Protein AF-A0A382FEE0-F1 (afdb_monomer)

Mean predicted aligned error: 14.78 Å

InterPro domains:
  IPR059851 PM0630-like, beta-sandwich domain [PF27186] (45-136)

Nearest PDB structures (foldseek):
  5g23-assembly1_B  TM=2.222E-01  e=3.001E+00  Thermus thermophilus HB8
  6yfm-assembly1_AA  TM=1.660E-01  e=2.158E+00  Leviviridae sp.
  5g23-assembly1_A  TM=2.188E-01  e=8.522E+00  Thermus thermophilus HB8

pLDDT: mean 76.47, std 19.75, range [36.44, 98.06]

Organi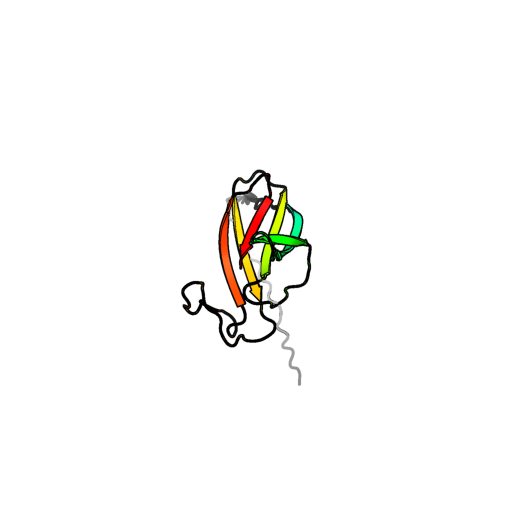sm: NCBI:txid408172

Secondary structure (DSSP, 8-state):
-------------------------------------EEEEEEEEEEEE-TTTS-EEEEE-S-----TTTEEEEEEEEEE---SEEEEEEEEE-SS--S--B-TTSPBP--BTTTTEEEEEEEEE-BTTEEEEEE-

Radius of gyration: 28.82 Å; Cα contacts (8 Å, |Δi|>4): 174; chains: 1; bounding box: 53×78×56 Å

Sequence (136 aa):
MTKKLTFLLVLTLFFSISSTASSVVSLVSNKNAEPSVRVISSHFYVGTRDSHNDNFIWIESNFVPLIPDQICYRWDIQLDTEMESVQVKEVFILPAKPKTWVDEEGMSLPLQYDNKISVTQEVIKLENGTVSNSWC

Foldseek 3Di:
DDDDDDDDDDDDDDDDDDDDDDPPPPPPPPPPVVPPWDWPDKWKWKWFQDPPPRGTDIDTDPDDDPDPPGIKMKMKIATPDPDQKDKDKDKAFAPDADPADAPPVRHHDPAPDNNGIDIDIDIAGDDNRMGMDMDD

Structure (mmCIF, N/CA/C/O backbone):
data_AF-A0A382FEE0-F1
#
_entry.id   AF-A0A382FEE0-F1
#
loop_
_atom_site.group_PDB
_atom_site.id
_atom_site.type_symbol
_atom_site.label_atom_id
_atom_site.label_alt_id
_atom_site.label_comp_id
_atom_site.label_asym_id
_atom_site.label_entity_id
_atom_site.label_seq_id
_atom_site.pdbx_PDB_ins_code
_atom_site.Cartn_x
_atom_site.Cartn_y
_atom_site.Cartn_z
_atom_site.occupancy
_atom_site.B_iso_or_equiv
_atom_site.auth_seq_id
_atom_site.auth_comp_id
_atom_site.auth_asym_id
_atom_site.auth_atom_id
_atom_site.pdbx_PDB_model_num
ATOM 1 N N . MET A 1 1 ? -15.583 -57.592 -3.290 1.00 44.56 1 MET A N 1
ATOM 2 C CA . MET A 1 1 ? -15.394 -58.572 -2.199 1.00 44.56 1 MET A CA 1
ATOM 3 C C . MET A 1 1 ? -15.603 -57.831 -0.885 1.00 44.56 1 MET A C 1
ATOM 5 O O . MET A 1 1 ? -14.703 -57.172 -0.391 1.00 44.56 1 MET A O 1
ATOM 9 N N . THR A 1 2 ? -16.844 -57.806 -0.413 1.00 44.50 2 THR A N 1
ATOM 10 C CA . THR A 1 2 ? -17.338 -56.910 0.641 1.00 44.50 2 THR A CA 1
ATOM 11 C C . THR A 1 2 ? -17.873 -57.772 1.776 1.00 44.50 2 THR A C 1
ATOM 13 O O . THR A 1 2 ? -18.912 -58.408 1.628 1.00 44.50 2 THR A O 1
ATOM 16 N N . LYS A 1 3 ? -17.161 -57.828 2.906 1.00 44.03 3 LYS A N 1
ATOM 17 C CA . LYS A 1 3 ? -17.659 -58.472 4.128 1.00 44.03 3 LYS A CA 1
ATOM 18 C C . LYS A 1 3 ? -18.152 -57.384 5.079 1.00 44.03 3 LYS A C 1
ATOM 20 O O . LYS A 1 3 ? -17.353 -56.714 5.721 1.00 44.03 3 LYS A O 1
ATOM 25 N N . LYS A 1 4 ? -19.473 -57.193 5.126 1.00 43.78 4 LYS A N 1
ATOM 26 C CA . LYS A 1 4 ? -20.146 -56.442 6.192 1.00 43.78 4 LYS A CA 1
ATOM 27 C C . LYS A 1 4 ? -20.305 -57.387 7.380 1.00 43.78 4 LYS A C 1
ATOM 29 O O . LYS A 1 4 ? -20.956 -58.419 7.250 1.00 43.78 4 LYS A O 1
ATOM 34 N N . LEU A 1 5 ? -19.666 -57.054 8.496 1.00 43.53 5 LEU A N 1
ATOM 35 C CA . LEU A 1 5 ? -19.803 -57.787 9.746 1.00 43.53 5 LEU A CA 1
ATOM 36 C C . LEU A 1 5 ? -20.922 -57.128 10.560 1.00 43.53 5 LEU A C 1
ATOM 38 O O . LEU A 1 5 ? -20.771 -56.014 11.053 1.00 43.53 5 LEU A O 1
ATOM 42 N N . THR A 1 6 ? -22.059 -57.808 10.635 1.00 45.84 6 THR A N 1
ATOM 43 C CA . THR A 1 6 ? -23.184 -57.465 11.507 1.00 45.84 6 THR A CA 1
ATOM 44 C C . THR A 1 6 ? -22.871 -58.002 12.899 1.00 45.84 6 THR A C 1
ATOM 46 O O . THR A 1 6 ? -22.597 -59.195 13.026 1.00 45.84 6 THR A O 1
ATOM 49 N N . PHE A 1 7 ? -22.911 -57.161 13.933 1.00 36.44 7 PHE A N 1
ATOM 50 C CA . PHE A 1 7 ? -22.815 -57.624 15.317 1.00 36.44 7 PHE A CA 1
ATOM 51 C C . PHE A 1 7 ? -24.045 -57.203 16.116 1.00 36.44 7 PHE A C 1
ATOM 53 O O . PHE A 1 7 ? -24.570 -56.102 15.955 1.00 36.44 7 PHE A O 1
ATOM 60 N N . LEU A 1 8 ? -24.525 -58.165 16.897 1.00 42.38 8 LEU A N 1
ATOM 61 C CA . LEU A 1 8 ? -25.821 -58.204 17.553 1.00 42.38 8 LEU A CA 1
ATOM 62 C C . LEU A 1 8 ? -25.814 -57.417 18.873 1.00 42.38 8 LEU A C 1
ATOM 64 O O . LEU A 1 8 ? -24.818 -57.378 19.592 1.00 42.38 8 LEU A O 1
ATOM 68 N N . LEU A 1 9 ? -26.975 -56.840 19.167 1.00 38.28 9 LEU A N 1
ATOM 69 C CA . LEU A 1 9 ? -27.358 -56.068 20.346 1.00 38.28 9 LEU A CA 1
ATOM 70 C C . LEU A 1 9 ? -27.327 -56.908 21.640 1.00 38.28 9 LEU A C 1
ATOM 72 O O . LEU A 1 9 ? -27.896 -57.998 21.668 1.00 38.28 9 LEU A O 1
ATOM 76 N N . VAL A 1 10 ? -26.784 -56.359 22.733 1.00 45.06 10 VAL A N 1
ATOM 77 C CA . VAL A 1 10 ? -27.094 -56.808 24.104 1.00 45.06 10 VAL A CA 1
ATOM 78 C C . VAL A 1 10 ? -27.444 -55.589 24.955 1.00 45.06 10 VAL A C 1
ATOM 80 O O . VAL A 1 10 ? -26.633 -54.688 25.150 1.00 45.06 10 VAL A O 1
ATOM 83 N N . LEU A 1 11 ? -28.690 -55.575 25.427 1.00 42.19 11 LEU A N 1
ATOM 84 C CA . LEU A 1 11 ? -29.266 -54.599 26.343 1.00 42.19 11 LEU A CA 1
ATOM 85 C C . LEU A 1 11 ? -29.140 -55.145 27.771 1.00 42.19 11 LEU A C 1
ATOM 87 O O . LEU A 1 11 ? -29.727 -56.179 28.080 1.00 42.19 11 LEU A O 1
ATOM 91 N N . THR A 1 12 ? -28.440 -54.435 28.652 1.00 51.09 12 THR A N 1
ATOM 92 C CA . THR A 1 12 ? -28.519 -54.657 30.104 1.00 51.09 12 THR A CA 1
ATOM 93 C C . THR A 1 12 ? -28.783 -53.330 30.803 1.00 51.09 12 THR A C 1
ATOM 95 O O . THR A 1 12 ? -27.921 -52.454 30.837 1.00 51.09 12 THR A O 1
ATOM 98 N N . LEU A 1 13 ? -29.996 -53.189 31.340 1.00 47.00 13 LEU A N 1
ATOM 99 C CA . LEU A 1 13 ? -30.407 -52.111 32.236 1.00 47.00 13 LEU A CA 1
ATOM 100 C C . LEU A 1 13 ? -29.925 -52.433 33.653 1.00 47.00 13 LEU A C 1
ATOM 102 O O . LEU A 1 13 ? -30.374 -53.411 34.243 1.00 47.00 13 LEU A O 1
ATOM 106 N N . PHE A 1 14 ? -29.076 -51.575 34.214 1.00 45.72 14 PHE A N 1
ATOM 107 C CA . PHE A 1 14 ? -28.874 -51.484 35.657 1.00 45.72 14 PHE A CA 1
ATOM 108 C C . PHE A 1 14 ? -29.117 -50.036 36.082 1.00 45.72 14 PHE A C 1
ATOM 110 O O . PHE A 1 14 ? -28.352 -49.135 35.745 1.00 45.72 14 PHE A O 1
ATOM 117 N N . PHE A 1 15 ? -30.232 -49.819 36.783 1.00 42.62 15 PHE A N 1
ATOM 118 C CA . PHE A 1 15 ? -30.530 -48.573 37.478 1.00 42.62 15 PHE A CA 1
ATOM 119 C C . PHE A 1 15 ? -29.748 -48.543 38.791 1.00 42.62 15 PHE A C 1
ATOM 121 O O . PHE A 1 15 ? -29.992 -49.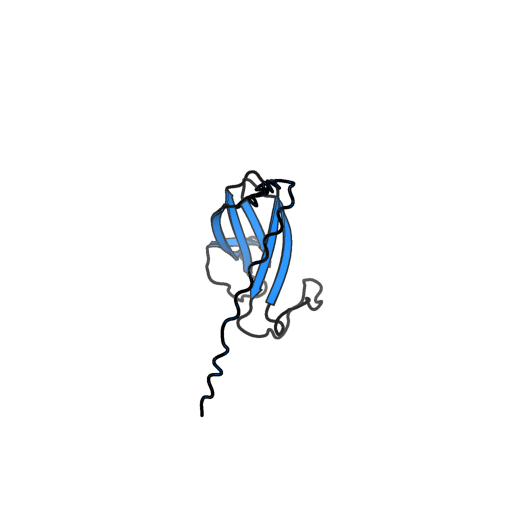366 39.670 1.00 42.62 15 PHE A O 1
ATOM 128 N N . SER A 1 16 ? -28.886 -47.541 38.936 1.00 50.53 16 SER A N 1
ATOM 129 C CA . SER A 1 16 ? -28.375 -47.093 40.229 1.00 50.53 16 SER A CA 1
ATOM 130 C C . SER A 1 16 ? -28.560 -45.582 40.296 1.00 50.53 16 SER A C 1
ATOM 132 O O . SER A 1 16 ? -27.886 -44.827 39.600 1.00 50.53 16 SER A O 1
ATOM 134 N N . ILE A 1 17 ? -29.541 -45.155 41.089 1.00 54.97 17 ILE A N 1
ATOM 135 C CA . ILE A 1 17 ? -29.817 -43.752 41.401 1.00 54.97 17 ILE A CA 1
ATOM 136 C C . ILE A 1 17 ? -28.762 -43.286 42.406 1.00 54.97 17 ILE A C 1
ATOM 138 O O . ILE A 1 17 ? -28.704 -43.824 43.509 1.00 54.97 17 ILE A O 1
ATOM 142 N N . SER A 1 18 ? -27.986 -42.263 42.045 1.00 55.47 18 SER A N 1
ATOM 143 C CA . SER A 1 18 ? -27.189 -41.469 42.985 1.00 55.47 18 SER A CA 1
ATOM 144 C C . SER A 1 18 ? -27.264 -39.992 42.600 1.00 55.47 18 SER A C 1
ATOM 146 O O . SER A 1 18 ? -26.913 -39.607 41.487 1.00 55.47 18 SER A O 1
ATOM 148 N N . SER A 1 19 ? -27.750 -39.171 43.532 1.00 51.78 19 SER A N 1
ATOM 149 C CA . SER A 1 19 ? -27.815 -37.710 43.440 1.00 51.78 19 SER A CA 1
ATOM 150 C C . SER A 1 19 ? -26.425 -37.072 43.470 1.00 51.78 19 SER A C 1
ATOM 152 O O . SER A 1 19 ? -25.606 -37.427 44.312 1.00 51.78 19 SER A O 1
ATOM 154 N N . THR A 1 20 ? -26.186 -36.051 42.646 1.00 51.88 20 THR A N 1
ATOM 155 C CA . THR A 1 20 ? -26.016 -34.630 43.037 1.00 51.88 20 THR A CA 1
ATOM 156 C C . THR A 1 20 ? -25.264 -33.833 41.964 1.00 51.88 20 THR A C 1
ATOM 158 O O . THR A 1 20 ? -24.472 -34.372 41.201 1.00 51.88 20 THR A O 1
ATOM 161 N N . ALA A 1 21 ? -25.527 -32.522 41.996 1.00 49.84 21 ALA A N 1
ATOM 162 C CA . ALA A 1 21 ? -24.887 -31.412 41.292 1.00 49.84 21 ALA A CA 1
ATOM 163 C C . ALA A 1 21 ? -25.335 -31.154 39.842 1.00 49.84 21 ALA A C 1
ATOM 165 O O . ALA A 1 21 ? -24.779 -31.658 38.871 1.00 49.84 21 ALA A O 1
ATOM 166 N N . SER A 1 22 ? -26.301 -30.239 39.712 1.00 50.88 22 SER A N 1
ATOM 167 C CA . SER A 1 22 ? -26.449 -29.413 38.516 1.00 50.88 22 SER A CA 1
ATOM 168 C C . SER A 1 22 ? -25.175 -28.593 38.325 1.00 50.88 22 SER A C 1
ATOM 170 O O . SER A 1 22 ? -24.909 -27.676 39.102 1.00 50.88 22 SER A O 1
ATOM 172 N N . SER A 1 23 ? -24.403 -28.876 37.283 1.00 43.69 23 SER A N 1
ATOM 173 C CA . SER A 1 23 ? -23.443 -27.916 36.752 1.00 43.69 23 SER A CA 1
ATOM 174 C C . SER A 1 23 ? -24.124 -27.148 35.626 1.00 43.69 23 SER A C 1
ATOM 176 O O . SER A 1 23 ? -24.166 -27.564 34.470 1.00 43.69 23 SER A O 1
ATOM 178 N N . VAL A 1 24 ? -24.677 -25.986 35.972 1.00 45.12 24 VAL A N 1
ATOM 179 C CA . VAL A 1 24 ? -24.894 -24.940 34.975 1.00 45.12 24 VAL A CA 1
ATOM 180 C C . VAL A 1 24 ? -23.504 -24.410 34.651 1.00 45.12 24 VAL A C 1
ATOM 182 O O . VAL A 1 24 ? -23.011 -23.487 35.293 1.00 45.12 24 VAL A O 1
ATOM 185 N N . VAL A 1 25 ? -22.821 -25.033 33.692 1.00 45.03 25 VAL A N 1
ATOM 186 C CA . VAL A 1 25 ? -21.707 -24.355 33.037 1.00 45.03 25 VAL A CA 1
ATOM 187 C C . VAL A 1 25 ? -22.356 -23.342 32.108 1.00 45.03 25 VAL A C 1
ATOM 189 O O . VAL A 1 25 ? -22.585 -23.595 30.927 1.00 45.03 25 VAL A O 1
ATOM 192 N N . SER A 1 26 ? -22.688 -22.181 32.672 1.00 47.91 26 SER A N 1
ATOM 193 C CA . SER A 1 26 ? -22.701 -20.958 31.891 1.00 47.91 26 SER A CA 1
ATOM 194 C C . SER A 1 26 ? -21.286 -20.817 31.355 1.00 47.91 26 SER A C 1
ATOM 196 O O . SER A 1 26 ? -20.389 -20.345 32.053 1.00 47.91 26 SER A O 1
ATOM 198 N N . LEU A 1 27 ? -21.065 -21.275 30.123 1.00 44.75 27 LEU A N 1
ATOM 199 C CA . LEU A 1 27 ? -19.981 -20.737 29.328 1.00 44.75 27 LEU A CA 1
ATOM 200 C C . LEU A 1 27 ? -20.336 -19.268 29.156 1.00 44.75 27 LEU A C 1
ATOM 202 O O . LEU A 1 27 ? -21.151 -18.892 28.315 1.00 44.75 27 LEU A O 1
ATOM 206 N N . VAL A 1 28 ? -19.773 -18.466 30.058 1.00 45.22 28 VAL A N 1
ATOM 207 C CA . VAL A 1 28 ? -19.541 -17.045 29.880 1.00 45.22 28 VAL A CA 1
ATOM 208 C C . VAL A 1 28 ? -19.105 -16.898 28.435 1.00 45.22 28 VAL A C 1
ATOM 210 O O . VAL A 1 28 ? -18.024 -17.344 28.049 1.00 45.22 28 VAL A 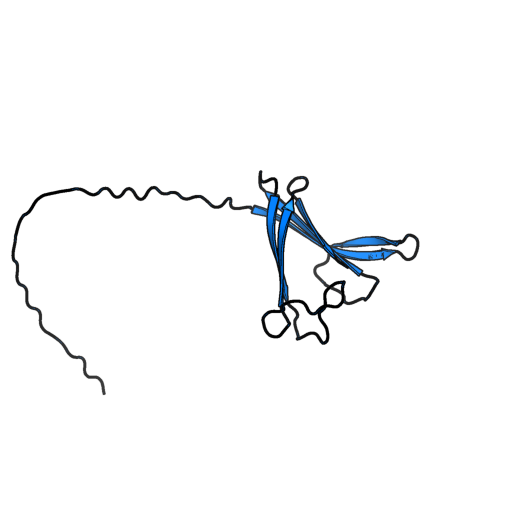O 1
ATOM 213 N N . SER A 1 29 ? -19.989 -16.336 27.616 1.00 44.31 29 SER A N 1
ATOM 214 C CA . SER A 1 29 ? -19.596 -15.833 26.318 1.00 44.31 29 SER A CA 1
ATOM 215 C C . SER A 1 29 ? -18.723 -14.622 26.606 1.00 44.31 29 SER A C 1
ATOM 217 O O . SER A 1 29 ? -19.160 -13.484 26.502 1.00 44.31 29 SER A O 1
ATOM 219 N N . ASN A 1 30 ? -17.461 -14.865 26.960 1.00 48.25 30 ASN A N 1
ATOM 220 C CA . ASN A 1 30 ? -16.409 -13.918 26.656 1.00 48.25 30 ASN A CA 1
ATOM 221 C C . ASN A 1 30 ? -16.158 -14.063 25.158 1.00 48.25 30 ASN A C 1
ATOM 223 O O . ASN A 1 30 ? -15.111 -14.507 24.695 1.00 48.25 30 ASN A O 1
ATOM 227 N N . LYS A 1 31 ? -17.170 -13.667 24.382 1.00 47.53 31 LYS A N 1
ATOM 228 C CA . LYS A 1 31 ? -16.931 -13.079 23.086 1.00 47.53 31 LYS A CA 1
ATOM 229 C C . LYS A 1 31 ? -16.234 -11.764 23.425 1.00 47.53 31 LYS A C 1
ATOM 231 O O . LYS A 1 31 ? -16.863 -10.714 23.466 1.00 47.53 31 LYS A O 1
ATOM 236 N N . ASN A 1 32 ? -14.928 -11.830 23.701 1.00 48.91 32 ASN A N 1
ATOM 237 C CA . ASN A 1 32 ? -14.054 -10.785 23.203 1.00 48.91 32 ASN A CA 1
ATOM 238 C C . ASN A 1 32 ? -14.337 -10.806 21.706 1.00 48.91 32 ASN A C 1
ATOM 240 O O . ASN A 1 32 ? -13.806 -11.633 20.969 1.00 48.91 32 ASN A O 1
ATOM 244 N N . ALA A 1 33 ? -15.334 -10.020 21.302 1.00 54.84 33 ALA A N 1
ATOM 245 C CA . ALA A 1 33 ? -15.470 -9.617 19.934 1.00 54.84 33 ALA A CA 1
ATOM 246 C C . ALA A 1 33 ? -14.154 -8.898 19.696 1.00 54.84 33 ALA A C 1
ATOM 248 O O . ALA A 1 33 ? -13.942 -7.805 20.215 1.00 54.84 33 ALA A O 1
ATOM 249 N N . GLU A 1 34 ? -13.224 -9.601 19.054 1.00 60.00 34 GLU A N 1
ATOM 250 C CA . GLU A 1 34 ? -12.073 -8.965 18.450 1.00 60.00 34 GLU A CA 1
ATOM 251 C C . GLU A 1 34 ? -12.635 -7.732 17.738 1.00 60.00 34 GLU A C 1
ATOM 253 O O . GLU A 1 34 ? -13.615 -7.898 16.993 1.00 60.00 34 GLU A O 1
ATOM 258 N N . PRO A 1 35 ? -12.169 -6.512 18.067 1.00 58.91 35 PRO A N 1
ATOM 259 C CA . PRO A 1 35 ? -12.677 -5.318 17.423 1.00 58.91 35 PRO A CA 1
ATOM 260 C C . PRO A 1 35 ? -12.584 -5.571 15.925 1.00 58.91 35 PRO A C 1
ATOM 262 O O . PRO A 1 35 ? -11.491 -5.740 15.387 1.00 58.91 35 PRO A O 1
ATOM 265 N N . SER A 1 36 ? -13.732 -5.717 15.263 1.00 71.81 36 SER A N 1
ATOM 266 C CA . SER A 1 36 ? -13.742 -5.943 13.829 1.00 71.81 36 SER A CA 1
ATOM 267 C C . SER A 1 36 ? -13.430 -4.596 13.213 1.00 71.81 36 SER A C 1
ATOM 269 O O . SER A 1 36 ? -14.332 -3.791 12.985 1.00 71.81 36 SER A O 1
ATOM 271 N N . VAL A 1 37 ? -12.143 -4.320 13.034 1.00 85.38 37 VAL A N 1
ATOM 272 C CA . VAL A 1 37 ? -11.689 -3.125 12.343 1.00 85.38 37 VAL A CA 1
ATOM 273 C C . VAL A 1 37 ? -12.235 -3.218 10.925 1.00 85.38 37 VAL A C 1
ATOM 275 O O . VAL A 1 37 ? -11.850 -4.093 10.146 1.00 85.38 37 VAL A O 1
ATOM 278 N N . ARG A 1 38 ? -13.199 -2.360 10.602 1.00 92.75 38 ARG A N 1
ATOM 279 C CA . ARG A 1 38 ? -13.804 -2.331 9.276 1.00 92.75 38 ARG A CA 1
ATOM 280 C C . ARG A 1 38 ? -12.982 -1.404 8.392 1.00 92.75 38 ARG A C 1
ATOM 282 O O . ARG A 1 38 ?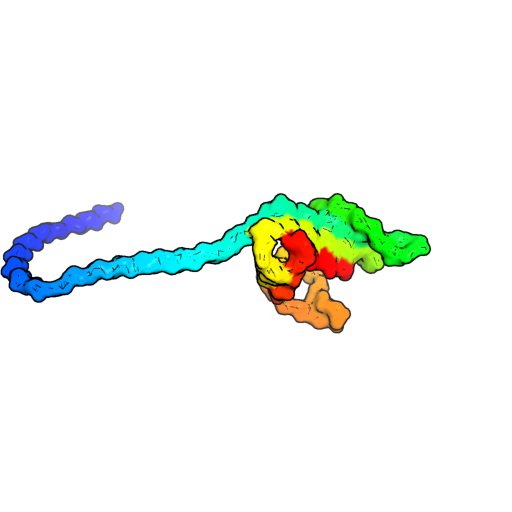 -12.754 -0.251 8.736 1.00 92.75 38 ARG A O 1
ATOM 289 N N . VAL A 1 39 ? -12.581 -1.899 7.226 1.00 95.06 39 VAL A N 1
ATOM 290 C CA . VAL A 1 39 ? -11.952 -1.071 6.191 1.00 95.06 39 VAL A CA 1
ATOM 291 C C . VAL A 1 39 ? -13.033 -0.232 5.505 1.00 95.06 39 VAL A C 1
ATOM 293 O O . VAL A 1 39 ? -14.017 -0.779 5.001 1.00 95.06 39 VAL A O 1
ATOM 296 N N . ILE A 1 40 ? -12.860 1.090 5.510 1.00 97.31 40 ILE A N 1
ATOM 297 C CA . ILE A 1 40 ? -13.721 2.055 4.812 1.00 97.31 40 ILE A CA 1
ATOM 298 C C . ILE A 1 40 ? -13.260 2.196 3.361 1.00 97.31 40 ILE A C 1
ATOM 300 O O . ILE A 1 40 ? -14.073 2.096 2.442 1.00 97.31 40 ILE A O 1
ATOM 304 N N . SER A 1 41 ? -11.959 2.403 3.157 1.00 97.44 41 SER A N 1
ATOM 305 C CA . SER A 1 41 ? -11.338 2.509 1.838 1.00 97.44 41 SER A CA 1
ATOM 306 C C . SER A 1 41 ? -9.887 2.035 1.870 1.00 97.44 41 SER A C 1
ATOM 308 O O . SER A 1 41 ? -9.259 1.961 2.927 1.00 97.44 41 SER A O 1
ATOM 310 N N . SER A 1 42 ? -9.368 1.698 0.692 1.00 97.31 42 SER A N 1
ATOM 311 C CA . SER A 1 42 ? -7.977 1.312 0.481 1.00 97.31 42 SER A CA 1
ATOM 312 C C . SER A 1 42 ? -7.514 1.854 -0.861 1.00 97.31 42 SER A C 1
ATOM 314 O O . SER A 1 42 ? -8.150 1.571 -1.878 1.00 97.31 42 SER A O 1
ATOM 316 N N . HIS A 1 43 ? -6.407 2.582 -0.861 1.00 98.06 43 HIS A N 1
ATOM 317 C CA . HIS A 1 43 ? -5.832 3.190 -2.051 1.00 98.06 43 HIS A CA 1
ATOM 318 C C . HIS A 1 43 ? -4.370 2.781 -2.178 1.00 98.06 43 HIS A C 1
ATOM 320 O O . HIS A 1 43 ? -3.655 2.700 -1.179 1.00 98.06 43 HIS A O 1
ATOM 326 N N . PHE A 1 44 ? -3.927 2.532 -3.406 1.00 97.19 44 PHE A N 1
ATOM 327 C CA . PHE A 1 44 ? -2.531 2.261 -3.727 1.00 97.19 44 PHE A CA 1
ATOM 328 C C . PHE A 1 44 ? -2.057 3.281 -4.752 1.00 97.19 44 PHE A C 1
ATOM 330 O O . PHE A 1 44 ? -2.756 3.559 -5.723 1.00 97.19 44 PHE A O 1
ATOM 337 N N . TYR A 1 45 ? -0.868 3.829 -4.545 1.00 97.56 45 TYR A N 1
ATOM 338 C CA . TYR A 1 45 ? -0.312 4.900 -5.352 1.00 97.56 45 TYR A CA 1
ATOM 339 C C . TYR A 1 45 ? 1.073 4.535 -5.866 1.00 97.56 45 TYR A C 1
ATOM 341 O O . TYR A 1 45 ? 1.892 3.946 -5.158 1.00 97.56 45 TYR A O 1
ATOM 349 N N . VAL A 1 46 ? 1.344 4.969 -7.092 1.00 96.81 46 VAL A N 1
ATOM 350 C CA . VAL A 1 46 ? 2.670 4.972 -7.704 1.00 96.81 46 VAL A CA 1
ATOM 351 C C . VAL A 1 46 ? 3.134 6.420 -7.780 1.00 96.81 46 VAL A C 1
ATOM 353 O O . VAL A 1 46 ? 2.482 7.259 -8.403 1.00 96.81 46 VAL A O 1
ATOM 356 N N . GLY A 1 47 ? 4.244 6.714 -7.116 1.00 95.50 47 GLY A N 1
ATOM 357 C CA . GLY A 1 47 ? 4.917 8.002 -7.144 1.00 95.50 47 GLY A CA 1
ATOM 358 C C . GLY A 1 47 ? 6.011 7.983 -8.197 1.00 95.50 47 GLY A C 1
ATOM 359 O O . GLY A 1 47 ? 6.900 7.145 -8.121 1.00 95.50 47 GLY A O 1
ATOM 360 N N . THR A 1 48 ? 5.986 8.913 -9.150 1.00 93.06 48 THR A N 1
ATOM 361 C CA . THR A 1 48 ? 7.101 9.123 -10.093 1.00 93.06 48 THR A CA 1
ATOM 362 C C . THR A 1 48 ? 7.851 10.393 -9.719 1.00 93.06 48 THR A C 1
ATOM 364 O O . THR A 1 48 ? 7.212 11.424 -9.497 1.00 93.06 48 THR A O 1
ATOM 367 N N . ARG A 1 49 ? 9.185 10.332 -9.643 1.00 89.62 49 ARG A N 1
ATOM 368 C CA . ARG A 1 49 ? 10.013 11.512 -9.358 1.00 89.62 49 ARG A CA 1
ATOM 369 C C . ARG A 1 49 ? 9.880 12.545 -10.485 1.00 89.62 49 ARG A C 1
ATOM 371 O O . ARG A 1 49 ? 10.103 12.231 -11.652 1.00 89.62 49 ARG A O 1
ATOM 378 N N . ASP A 1 50 ? 9.529 13.775 -10.127 1.00 83.94 50 ASP A N 1
ATOM 379 C CA . ASP A 1 50 ? 9.519 14.938 -11.011 1.00 83.94 50 ASP A CA 1
ATOM 380 C C . ASP A 1 50 ? 10.965 15.365 -11.299 1.00 83.94 50 ASP A C 1
ATOM 382 O O . ASP A 1 50 ? 11.755 15.622 -10.387 1.00 83.94 50 ASP A O 1
ATOM 386 N N . SER A 1 51 ? 11.312 15.464 -12.584 1.00 78.50 51 SER A N 1
ATOM 387 C CA . SER A 1 51 ? 12.648 15.848 -13.047 1.00 78.50 51 SER A CA 1
ATOM 388 C C . SER A 1 51 ? 13.067 17.269 -12.658 1.00 78.50 51 SER A C 1
ATOM 390 O O . SER A 1 51 ? 14.235 17.616 -12.815 1.00 78.50 51 SER A O 1
ATOM 392 N N . HIS A 1 52 ? 12.133 18.116 -12.216 1.00 80.38 52 HIS A N 1
ATOM 393 C CA . HIS A 1 52 ? 12.382 19.532 -11.958 1.00 80.38 52 HIS A CA 1
ATOM 394 C C . HIS A 1 52 ? 12.569 19.894 -10.482 1.00 80.38 52 HIS A C 1
ATOM 396 O O . HIS A 1 52 ? 13.160 20.938 -10.208 1.00 80.38 52 HIS A O 1
ATOM 402 N N . ASN A 1 53 ? 12.041 19.110 -9.538 1.00 80.19 53 ASN A N 1
ATOM 403 C CA . ASN A 1 53 ? 11.964 19.527 -8.130 1.00 80.19 53 ASN A CA 1
ATOM 404 C C . ASN A 1 53 ? 12.120 18.388 -7.103 1.00 80.19 53 ASN A C 1
ATOM 406 O O . ASN A 1 53 ? 11.839 18.617 -5.929 1.00 80.19 53 ASN A O 1
ATOM 410 N N . ASP A 1 54 ? 12.537 17.190 -7.532 1.00 77.31 54 ASP A N 1
ATOM 411 C CA . ASP A 1 54 ? 12.695 15.980 -6.704 1.00 77.31 54 ASP A CA 1
ATOM 412 C C . ASP A 1 54 ? 11.430 15.526 -5.939 1.00 77.31 54 ASP A C 1
ATOM 414 O O . ASP A 1 54 ? 11.485 14.565 -5.168 1.00 77.31 54 ASP A O 1
ATOM 418 N N . ASN A 1 55 ? 10.267 16.148 -6.171 1.00 88.19 55 ASN A N 1
ATOM 419 C CA . ASN A 1 55 ? 9.002 15.711 -5.588 1.00 88.19 55 ASN A CA 1
ATOM 420 C C . ASN A 1 55 ? 8.450 14.498 -6.337 1.00 88.19 55 ASN A C 1
ATOM 422 O O . ASN A 1 55 ? 8.725 14.284 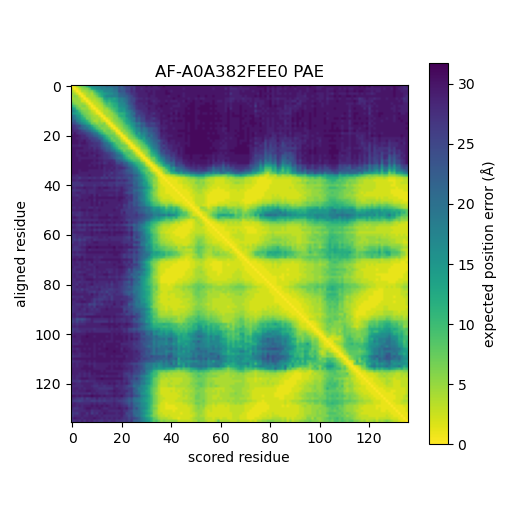-7.515 1.00 88.19 55 ASN A O 1
ATOM 426 N N . PHE A 1 56 ? 7.596 13.728 -5.668 1.00 90.25 56 PHE A N 1
ATOM 427 C CA . PHE A 1 56 ? 6.878 12.627 -6.298 1.00 90.25 56 PHE A CA 1
ATOM 428 C C . PHE A 1 56 ? 5.483 13.061 -6.741 1.00 90.25 56 PHE A C 1
ATOM 430 O O . PHE A 1 56 ? 4.693 13.580 -5.950 1.00 90.25 56 PHE A O 1
ATOM 437 N N . ILE A 1 57 ? 5.163 12.792 -8.006 1.00 92.75 57 ILE A N 1
ATOM 438 C CA . ILE A 1 57 ? 3.802 12.872 -8.533 1.00 92.75 57 ILE A CA 1
ATOM 439 C C . ILE A 1 57 ? 3.133 11.527 -8.258 1.00 92.75 57 ILE A C 1
ATOM 441 O O . ILE A 1 57 ? 3.508 10.515 -8.851 1.00 92.75 57 ILE A O 1
ATOM 445 N N . TRP A 1 58 ? 2.159 11.521 -7.348 1.00 95.38 58 TRP A N 1
ATOM 446 C CA . TRP A 1 58 ? 1.443 10.320 -6.919 1.00 95.38 58 TRP A CA 1
ATOM 447 C C . TRP A 1 58 ? 0.171 10.108 -7.732 1.00 95.38 58 TRP A C 1
ATOM 449 O O . TRP A 1 58 ? -0.686 10.988 -7.796 1.00 95.38 58 TRP A O 1
ATOM 459 N N . ILE A 1 59 ? 0.037 8.921 -8.318 1.00 95.69 59 ILE A N 1
ATOM 460 C CA . ILE A 1 59 ? -1.133 8.518 -9.099 1.00 95.69 59 ILE A CA 1
ATOM 461 C C . ILE A 1 59 ? -1.678 7.224 -8.505 1.00 95.69 59 ILE A C 1
ATOM 463 O O . ILE A 1 59 ? -0.925 6.269 -8.308 1.00 95.69 59 ILE A O 1
ATOM 467 N N . GLU A 1 60 ? -2.979 7.193 -8.211 1.00 97.62 60 GLU A N 1
ATOM 468 C CA . GLU A 1 60 ? -3.644 5.967 -7.770 1.00 97.62 60 GLU A CA 1
ATOM 469 C C . GLU A 1 60 ? -3.563 4.906 -8.877 1.00 97.62 60 GLU A C 1
ATOM 471 O O . GLU A 1 60 ? -3.808 5.186 -10.052 1.00 97.62 60 GLU A O 1
ATOM 476 N N . SER A 1 61 ? -3.174 3.689 -8.514 1.00 95.81 61 SER A N 1
ATOM 477 C CA . SER A 1 61 ? -2.853 2.621 -9.453 1.00 95.81 61 SER A CA 1
ATOM 478 C C . SER A 1 61 ? -3.186 1.260 -8.853 1.00 95.81 61 SER A C 1
ATOM 480 O O . SER A 1 61 ? -3.186 1.066 -7.644 1.00 95.81 61 SER A O 1
ATOM 482 N N . ASN A 1 62 ? -3.423 0.279 -9.713 1.00 93.88 62 ASN A N 1
ATOM 483 C CA . ASN A 1 62 ? -3.482 -1.141 -9.362 1.00 93.88 62 ASN A CA 1
ATOM 484 C C . ASN A 1 62 ? -2.341 -1.939 -10.020 1.00 93.88 62 ASN A C 1
ATOM 486 O O . ASN A 1 62 ? -2.388 -3.167 -10.096 1.00 93.88 62 ASN A O 1
ATOM 490 N N . PHE A 1 63 ? -1.329 -1.232 -10.525 1.00 90.25 63 PHE A N 1
ATOM 491 C CA . PHE A 1 63 ? -0.175 -1.770 -11.229 1.00 90.25 63 PHE A CA 1
ATOM 492 C C . PHE A 1 63 ? 1.124 -1.320 -10.554 1.00 90.25 63 PHE A C 1
ATOM 494 O O . PHE A 1 63 ? 1.266 -0.149 -10.201 1.00 90.25 63 PHE A O 1
ATOM 501 N N . VAL A 1 64 ? 2.074 -2.252 -10.416 1.00 87.88 64 VAL A N 1
ATOM 502 C CA . VAL A 1 64 ? 3.388 -2.049 -9.781 1.00 87.88 64 VAL A CA 1
ATOM 503 C C . VAL A 1 64 ? 4.481 -2.069 -10.866 1.00 87.88 64 VAL A C 1
ATOM 505 O O . VAL A 1 64 ? 4.950 -3.148 -11.242 1.00 87.88 64 VAL A O 1
ATOM 508 N N . PRO A 1 65 ? 4.852 -0.911 -11.443 1.00 87.38 65 PRO A N 1
ATOM 509 C CA . PRO A 1 65 ? 5.870 -0.821 -12.494 1.00 87.38 65 PRO A CA 1
ATOM 510 C C . PRO A 1 65 ? 7.301 -0.971 -11.962 1.00 87.38 65 PRO A C 1
ATOM 512 O O . PRO A 1 65 ? 7.718 -0.241 -11.077 1.00 87.38 65 PRO A O 1
ATOM 515 N N . LEU A 1 66 ? 8.125 -1.812 -12.587 1.00 81.50 66 LEU A N 1
ATOM 516 C CA . LEU A 1 66 ? 9.553 -1.886 -12.259 1.00 81.50 66 LEU A CA 1
ATOM 517 C C . LEU A 1 66 ? 10.352 -0.801 -13.006 1.00 81.50 66 LEU A C 1
ATOM 519 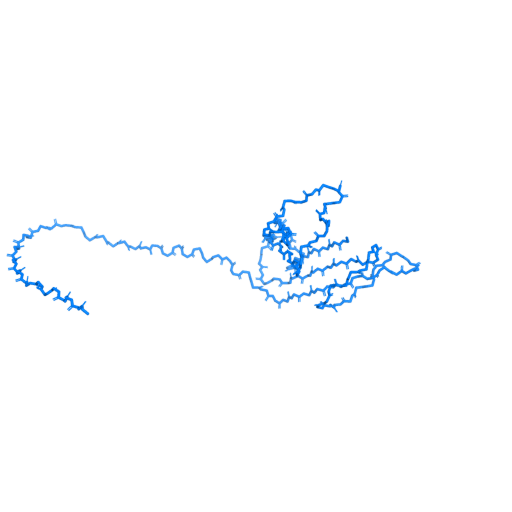O O . LEU A 1 66 ? 10.882 -1.064 -14.087 1.00 81.50 66 LEU A O 1
ATOM 523 N N . ILE A 1 67 ? 10.446 0.405 -12.436 1.00 83.81 67 ILE A N 1
ATOM 524 C CA . ILE A 1 67 ? 11.341 1.473 -12.919 1.00 83.81 67 ILE A CA 1
ATOM 525 C C . ILE A 1 67 ? 12.330 1.835 -11.801 1.00 83.81 67 ILE A C 1
ATOM 527 O O . ILE A 1 67 ? 11.977 2.607 -10.906 1.00 83.81 67 ILE A O 1
ATOM 531 N N . PRO A 1 68 ? 13.551 1.269 -11.832 1.00 79.12 68 PRO A N 1
ATOM 532 C CA . PRO A 1 68 ? 14.560 1.508 -10.806 1.00 79.12 68 PRO A CA 1
ATOM 533 C C . PRO A 1 68 ? 14.845 2.998 -10.592 1.00 79.12 68 PRO A C 1
ATOM 535 O O . PRO A 1 68 ? 14.843 3.779 -11.548 1.00 79.12 68 PRO A O 1
ATOM 538 N N . ASP A 1 69 ? 15.082 3.362 -9.330 1.00 81.75 69 ASP A N 1
ATOM 539 C CA . ASP A 1 69 ? 15.548 4.675 -8.856 1.00 81.75 69 ASP A CA 1
ATOM 540 C C . ASP A 1 69 ? 14.627 5.880 -9.140 1.00 81.75 69 ASP A C 1
ATOM 542 O O . ASP A 1 69 ? 14.983 7.024 -8.840 1.00 81.75 69 ASP A O 1
ATOM 546 N N . GLN A 1 70 ? 13.441 5.647 -9.712 1.00 85.19 70 GLN A N 1
ATOM 547 C CA . GLN A 1 70 ? 12.520 6.700 -10.166 1.00 85.19 70 GLN A CA 1
ATOM 548 C C . GLN A 1 70 ? 11.101 6.570 -9.609 1.00 85.19 70 GLN A C 1
ATOM 550 O O . GLN A 1 70 ? 10.323 7.523 -9.715 1.00 85.19 70 GLN A O 1
ATOM 555 N N . ILE A 1 71 ? 10.762 5.411 -9.039 1.00 91.50 71 ILE A N 1
ATOM 556 C CA . ILE A 1 71 ? 9.422 5.113 -8.542 1.00 91.50 71 ILE A CA 1
ATOM 557 C C . ILE A 1 71 ? 9.452 4.795 -7.056 1.00 91.50 71 ILE A C 1
ATOM 559 O O . ILE A 1 71 ? 10.292 4.027 -6.601 1.00 91.50 71 ILE A O 1
ATOM 563 N N . CYS A 1 72 ? 8.476 5.346 -6.343 1.00 92.44 72 CYS A N 1
ATOM 564 C CA . CYS A 1 72 ? 8.107 4.924 -5.001 1.00 92.44 72 CYS A CA 1
ATOM 565 C C . CYS A 1 72 ? 6.644 4.473 -4.988 1.00 92.44 72 CYS A C 1
ATOM 567 O O . CYS A 1 72 ? 5.859 4.793 -5.886 1.00 92.44 72 CYS A O 1
ATOM 569 N N . TYR A 1 73 ? 6.264 3.753 -3.947 1.00 94.25 73 TYR A N 1
ATOM 570 C CA . TYR A 1 73 ? 4.927 3.219 -3.745 1.00 94.25 73 TYR A CA 1
ATOM 571 C C . TYR A 1 73 ? 4.387 3.683 -2.405 1.00 94.25 73 TYR A C 1
ATOM 573 O O . TYR A 1 73 ? 5.147 3.911 -1.465 1.00 94.25 73 TYR A O 1
ATOM 581 N N . ARG A 1 74 ? 3.067 3.821 -2.322 1.00 96.06 74 ARG A N 1
ATOM 582 C CA . ARG A 1 74 ? 2.361 4.119 -1.078 1.00 96.06 74 ARG A CA 1
ATOM 583 C C . ARG A 1 74 ? 1.025 3.404 -1.075 1.00 96.06 74 ARG A C 1
ATOM 585 O O . ARG A 1 74 ? 0.357 3.362 -2.106 1.00 96.06 74 ARG A O 1
ATOM 592 N N . TRP A 1 75 ? 0.600 2.915 0.076 1.00 96.81 75 TRP A N 1
ATOM 593 C CA . TRP A 1 75 ? -0.804 2.598 0.305 1.00 96.81 75 TRP A CA 1
ATOM 594 C C . TRP A 1 75 ? -1.345 3.371 1.493 1.00 96.81 75 TRP A C 1
ATOM 596 O O . TRP A 1 75 ? -0.621 3.631 2.449 1.00 96.81 75 TRP A O 1
ATOM 606 N N . ASP A 1 76 ? -2.638 3.674 1.418 1.00 97.50 76 ASP A N 1
ATOM 607 C CA . ASP A 1 76 ? -3.412 4.311 2.476 1.00 97.50 76 ASP A CA 1
ATOM 608 C C . ASP A 1 76 ? -4.677 3.468 2.709 1.00 97.50 76 ASP A C 1
ATOM 610 O O . ASP A 1 76 ? -5.402 3.149 1.760 1.00 97.50 76 ASP A O 1
ATOM 614 N N . ILE A 1 77 ? -4.954 3.086 3.956 1.00 97.56 77 ILE A N 1
ATOM 615 C CA . ILE A 1 77 ? -6.144 2.319 4.343 1.00 97.56 77 ILE A CA 1
ATOM 616 C C . ILE A 1 77 ? -6.881 3.084 5.441 1.00 97.56 77 ILE A C 1
ATOM 618 O O . ILE A 1 77 ? -6.363 3.260 6.543 1.00 97.56 77 ILE A O 1
ATOM 622 N N . GLN A 1 78 ? -8.110 3.508 5.153 1.00 97.94 78 GLN A N 1
ATOM 623 C CA . GLN A 1 78 ? -8.979 4.149 6.134 1.00 97.94 78 GLN A CA 1
ATOM 624 C C . GLN A 1 78 ? -9.757 3.081 6.903 1.00 97.94 78 GLN A C 1
ATOM 626 O O . GLN A 1 78 ? -10.411 2.215 6.312 1.00 97.94 78 GLN A O 1
ATOM 631 N N . LEU A 1 79 ? -9.727 3.179 8.226 1.00 96.88 79 LEU A N 1
ATOM 632 C CA . LEU A 1 79 ? -10.365 2.247 9.142 1.00 96.88 79 LEU A CA 1
ATOM 633 C C . LEU A 1 79 ? -11.502 2.945 9.901 1.00 96.88 79 LEU A C 1
ATOM 635 O O . LEU A 1 79 ? -11.391 4.109 10.281 1.00 96.88 79 LEU A O 1
ATOM 639 N N . ASP A 1 80 ? -12.596 2.219 10.114 1.00 95.38 80 ASP A N 1
ATOM 640 C CA . ASP A 1 80 ? -13.688 2.577 11.022 1.00 95.38 80 ASP A CA 1
ATOM 641 C C . ASP A 1 80 ? -13.338 2.022 12.406 1.00 95.38 80 ASP A C 1
ATOM 643 O O . ASP A 1 80 ? -13.584 0.848 12.706 1.00 95.38 80 ASP A O 1
ATOM 647 N N . THR A 1 81 ? -12.612 2.814 13.193 1.00 91.81 81 THR A N 1
ATOM 648 C CA . THR A 1 81 ? -12.092 2.386 14.492 1.00 91.81 81 THR A CA 1
ATOM 649 C C . THR A 1 81 ? -11.757 3.570 15.392 1.00 91.81 81 THR A C 1
ATOM 651 O O . THR A 1 81 ? -11.344 4.625 14.922 1.00 91.81 81 THR A O 1
ATOM 654 N N . GLU A 1 82 ? -11.874 3.346 16.699 1.00 91.12 82 GLU A N 1
ATOM 655 C CA . GLU A 1 82 ? -11.443 4.268 17.760 1.00 91.12 82 GLU A CA 1
ATOM 656 C C . GLU A 1 82 ? -10.012 3.951 18.249 1.00 91.12 82 GLU A C 1
ATOM 658 O O . GLU A 1 82 ? -9.533 4.503 19.238 1.00 91.12 82 GLU A O 1
ATOM 663 N N . MET A 1 83 ? -9.332 2.991 17.612 1.00 92.31 83 MET A N 1
ATOM 664 C CA . MET A 1 83 ? -7.976 2.579 17.980 1.00 92.31 83 MET A CA 1
ATOM 665 C C . MET A 1 83 ? -6.940 3.632 17.568 1.00 92.31 83 MET A C 1
ATOM 667 O O . MET A 1 83 ? -6.963 4.134 16.449 1.00 92.31 83 MET A O 1
ATOM 671 N N . GLU A 1 84 ? -5.960 3.888 18.437 1.00 94.06 84 GLU A N 1
ATOM 672 C CA . GLU A 1 84 ? -4.836 4.795 18.141 1.00 94.06 84 GLU A CA 1
ATOM 673 C C . GLU A 1 84 ? -3.734 4.142 17.291 1.00 94.06 84 GLU A C 1
ATOM 675 O O . GLU A 1 84 ? -2.944 4.824 16.640 1.00 94.06 84 GLU A O 1
ATOM 680 N N . SER A 1 85 ? -3.643 2.810 17.314 1.00 94.81 85 SER A N 1
ATOM 681 C CA . SER A 1 85 ? -2.685 2.033 16.521 1.00 94.81 85 SER A CA 1
ATOM 682 C C . SER A 1 85 ? -3.248 0.663 16.166 1.00 94.81 85 SER A C 1
ATOM 684 O O . SER A 1 85 ? -4.099 0.135 16.883 1.00 94.81 85 SER A O 1
ATOM 686 N N . VAL A 1 86 ? -2.759 0.077 15.076 1.00 94.19 86 VAL A N 1
ATOM 687 C CA . VAL A 1 86 ? -3.107 -1.277 14.630 1.00 94.19 86 VAL A CA 1
ATOM 688 C C . VAL A 1 86 ? -1.851 -2.074 14.316 1.00 94.19 86 VAL A C 1
ATOM 690 O O . VAL A 1 86 ? -0.840 -1.530 13.874 1.00 94.19 86 VAL A O 1
ATOM 693 N N . GLN A 1 87 ? -1.919 -3.386 14.531 1.00 94.75 87 GLN A N 1
ATOM 694 C CA . GLN A 1 87 ? -0.905 -4.294 14.017 1.00 94.75 87 GLN A CA 1
ATOM 695 C C . GLN A 1 87 ? -1.176 -4.546 12.533 1.00 94.75 87 GLN A C 1
ATOM 697 O O . GLN A 1 87 ? -2.229 -5.066 12.167 1.00 94.75 87 GLN A O 1
ATOM 702 N N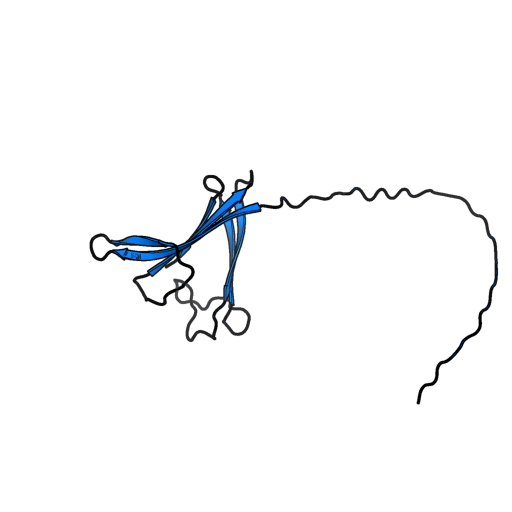 . VAL A 1 88 ? -0.216 -4.190 11.688 1.00 93.88 88 VAL A N 1
ATOM 703 C CA . VAL A 1 88 ? -0.259 -4.407 10.245 1.00 93.88 88 VAL A CA 1
ATOM 704 C C . VAL A 1 88 ? 0.667 -5.554 9.890 1.00 93.88 88 VAL A C 1
ATOM 706 O O . VAL A 1 88 ? 1.799 -5.622 10.363 1.00 93.88 88 VAL A O 1
ATOM 709 N N . LYS A 1 89 ? 0.174 -6.462 9.046 1.00 93.31 89 LYS A N 1
ATOM 710 C CA . LYS A 1 89 ? 0.970 -7.506 8.407 1.00 93.31 89 LYS A CA 1
ATOM 711 C C . LYS A 1 89 ? 0.915 -7.304 6.900 1.00 93.31 89 LYS A C 1
ATOM 713 O O . LYS A 1 89 ? -0.116 -7.556 6.279 1.00 93.31 89 LYS A O 1
ATOM 718 N N . GLU A 1 90 ? 2.030 -6.889 6.328 1.00 91.38 90 GLU A N 1
ATOM 719 C CA . GLU A 1 90 ? 2.199 -6.715 4.894 1.00 91.38 90 GLU A CA 1
ATOM 720 C C . GLU A 1 90 ? 2.808 -7.978 4.282 1.00 91.38 90 GLU A C 1
ATOM 722 O O . GLU A 1 90 ? 3.728 -8.576 4.841 1.00 91.38 90 GLU A O 1
ATOM 727 N N . VAL A 1 91 ? 2.261 -8.419 3.148 1.00 91.19 91 VAL A N 1
ATOM 728 C CA . VAL A 1 91 ? 2.703 -9.632 2.453 1.00 91.19 91 VAL A CA 1
ATOM 729 C C . VAL A 1 91 ? 2.912 -9.312 0.979 1.00 91.19 91 VAL A C 1
ATOM 731 O O . VAL A 1 91 ? 1.950 -9.159 0.229 1.00 91.19 91 VAL A O 1
ATOM 734 N N . PHE A 1 92 ? 4.170 -9.267 0.552 1.00 86.12 92 PHE A N 1
ATOM 735 C CA . PHE A 1 92 ? 4.536 -9.136 -0.854 1.00 86.12 92 PHE A CA 1
ATOM 736 C C . PHE A 1 92 ? 4.751 -10.507 -1.469 1.00 86.12 92 PHE A C 1
ATOM 738 O O . PHE A 1 92 ? 5.466 -11.335 -0.909 1.00 86.12 92 PHE A O 1
ATOM 745 N N . ILE A 1 93 ? 4.154 -10.737 -2.639 1.00 87.12 93 ILE A N 1
ATOM 746 C CA . ILE A 1 93 ? 4.246 -12.005 -3.362 1.00 87.12 93 ILE A CA 1
ATOM 747 C C . ILE A 1 93 ? 4.716 -11.722 -4.782 1.00 87.12 93 ILE A C 1
ATOM 749 O O . ILE A 1 93 ? 4.026 -11.065 -5.560 1.00 87.12 93 ILE A O 1
ATOM 753 N N . LEU A 1 94 ? 5.878 -12.256 -5.141 1.00 83.19 94 LEU A N 1
ATOM 754 C CA . LEU A 1 94 ? 6.382 -12.190 -6.502 1.00 83.19 94 LEU A CA 1
ATOM 755 C C . LEU A 1 94 ? 5.802 -13.307 -7.381 1.00 83.19 94 LEU A C 1
ATOM 757 O O . LEU A 1 94 ? 5.712 -14.460 -6.945 1.00 83.19 94 LEU A O 1
ATOM 761 N N . PRO A 1 95 ? 5.507 -13.023 -8.665 1.00 82.81 95 PRO A N 1
ATOM 762 C CA . PRO A 1 95 ? 5.033 -14.042 -9.602 1.00 82.81 95 PRO A CA 1
ATOM 763 C C . PRO A 1 95 ? 6.106 -15.103 -9.908 1.00 82.81 95 PRO A C 1
ATOM 765 O O . PRO A 1 95 ? 5.789 -16.234 -10.278 1.00 82.81 95 PRO A O 1
ATOM 768 N N . ALA A 1 96 ? 7.385 -14.759 -9.738 1.00 82.50 96 ALA A N 1
ATOM 769 C CA . ALA A 1 96 ? 8.529 -15.634 -9.963 1.00 82.50 96 ALA A CA 1
ATOM 770 C C . ALA A 1 96 ? 9.629 -15.377 -8.926 1.00 82.50 96 ALA A C 1
ATOM 772 O O . ALA A 1 96 ? 9.653 -14.338 -8.273 1.00 82.50 96 ALA A O 1
ATOM 773 N N . LYS A 1 97 ? 10.554 -16.332 -8.777 1.00 80.75 97 LYS A N 1
ATOM 774 C CA . LYS A 1 97 ? 11.686 -16.194 -7.854 1.00 80.75 97 LYS A CA 1
ATOM 775 C C . LYS A 1 97 ? 12.591 -15.040 -8.323 1.00 80.75 97 LYS A C 1
ATOM 777 O O . LYS A 1 97 ? 13.027 -15.077 -9.477 1.00 80.75 97 LYS A O 1
ATOM 782 N N . PRO A 1 98 ? 12.888 -14.045 -7.472 1.00 74.75 98 PRO A N 1
ATOM 783 C CA . PRO A 1 98 ? 13.768 -12.947 -7.838 1.00 74.75 98 PRO A CA 1
ATOM 784 C C . PRO A 1 98 ? 15.216 -13.436 -7.944 1.00 74.75 98 PRO A C 1
ATOM 786 O O . PRO A 1 98 ? 15.618 -14.393 -7.277 1.00 74.75 98 PRO A O 1
ATOM 789 N N . LYS A 1 99 ? 16.019 -12.764 -8.778 1.00 74.44 99 LYS A N 1
ATOM 790 C CA . LYS A 1 99 ? 17.473 -13.000 -8.828 1.00 74.44 99 LYS A CA 1
ATOM 791 C C . LYS A 1 99 ? 18.165 -12.495 -7.559 1.00 74.44 99 LYS A C 1
ATOM 793 O O . LYS A 1 99 ? 19.088 -13.141 -7.078 1.00 74.44 99 LYS A O 1
ATOM 798 N N . THR A 1 100 ? 17.698 -11.365 -7.036 1.00 68.94 100 THR A N 1
ATOM 799 C CA . THR A 1 100 ? 18.212 -10.682 -5.846 1.00 68.94 100 THR A CA 1
ATOM 800 C C . THR A 1 100 ? 17.040 -10.130 -5.047 1.00 68.94 100 THR A C 1
ATOM 802 O O . THR A 1 100 ? 16.090 -9.614 -5.632 1.00 68.94 100 THR A O 1
ATOM 805 N N . TRP A 1 101 ? 17.105 -10.255 -3.726 1.00 71.44 101 TRP A N 1
ATOM 806 C CA . TRP A 1 101 ? 16.134 -9.682 -2.801 1.00 71.44 101 TRP A CA 1
ATOM 807 C C . TRP A 1 101 ? 16.864 -9.396 -1.492 1.00 71.44 101 TRP A C 1
ATOM 809 O O . TRP A 1 101 ? 17.216 -10.319 -0.754 1.00 71.44 101 TRP A O 1
ATOM 819 N N . VAL A 1 102 ? 17.173 -8.125 -1.276 1.00 68.75 102 VAL A N 1
ATOM 820 C CA . VAL A 1 102 ? 18.009 -7.641 -0.180 1.00 68.75 102 VAL A CA 1
ATOM 821 C C . VAL A 1 102 ? 17.336 -6.442 0.483 1.00 68.75 102 VAL A C 1
ATOM 823 O O . VAL A 1 102 ? 16.485 -5.820 -0.149 1.00 68.75 102 VAL A O 1
ATOM 826 N N . ASP A 1 103 ? 17.665 -6.169 1.741 1.00 66.56 103 ASP A N 1
ATOM 827 C CA . ASP A 1 103 ? 17.276 -4.933 2.427 1.00 66.56 103 ASP A CA 1
ATOM 828 C C . ASP A 1 103 ? 18.101 -3.726 1.944 1.00 66.56 103 ASP A C 1
ATOM 830 O O . ASP A 1 103 ? 18.926 -3.839 1.029 1.00 66.56 103 ASP A O 1
ATOM 834 N N . GLU A 1 104 ? 17.845 -2.559 2.538 1.00 61.38 104 GLU A N 1
ATOM 835 C CA . GLU A 1 104 ? 18.533 -1.300 2.226 1.00 61.38 104 GLU A CA 1
ATOM 836 C C . GLU A 1 104 ? 20.051 -1.399 2.470 1.00 61.38 104 GLU A C 1
ATOM 838 O O . GLU A 1 104 ? 20.846 -0.768 1.771 1.00 61.38 104 GLU A O 1
ATOM 843 N N . GLU A 1 105 ? 20.473 -2.252 3.406 1.00 65.75 105 GLU A N 1
ATOM 844 C CA . GLU A 1 105 ? 21.870 -2.559 3.712 1.00 65.75 105 GLU A CA 1
ATOM 845 C C . GLU A 1 105 ? 22.476 -3.662 2.822 1.00 65.75 105 GLU A C 1
ATOM 847 O O . GLU A 1 105 ? 23.653 -4.012 2.966 1.00 65.75 105 GLU A O 1
ATOM 852 N N . GLY A 1 106 ? 21.708 -4.213 1.878 1.00 65.38 106 GLY A N 1
ATOM 853 C CA . GLY A 1 106 ? 22.157 -5.255 0.957 1.00 65.38 106 GLY A CA 1
ATOM 854 C C . GLY A 1 106 ? 22.206 -6.665 1.562 1.00 65.38 106 GLY A C 1
ATOM 855 O O . GLY A 1 106 ? 22.734 -7.587 0.929 1.00 65.38 106 GLY A O 1
ATOM 856 N N . MET A 1 107 ? 21.659 -6.873 2.760 1.00 64.94 107 MET A N 1
ATOM 857 C CA . MET A 1 107 ? 21.538 -8.184 3.392 1.00 64.94 107 MET A CA 1
ATOM 858 C C . MET A 1 107 ? 20.321 -8.940 2.859 1.00 64.94 107 MET A C 1
ATOM 860 O O . MET A 1 107 ? 19.267 -8.387 2.566 1.00 64.94 107 MET A O 1
ATOM 864 N N . SER A 1 108 ? 20.459 -10.258 2.704 1.00 67.38 108 SER A N 1
ATOM 865 C CA . SER A 1 108 ? 19.354 -11.100 2.235 1.00 67.38 108 SER A CA 1
ATOM 866 C C . SER A 1 108 ? 18.238 -11.157 3.279 1.00 67.38 108 SER A C 1
ATOM 868 O O . SER A 1 108 ? 18.462 -11.632 4.393 1.00 67.38 108 SER A O 1
ATOM 870 N N . LEU A 1 109 ? 17.032 -10.728 2.905 1.00 64.44 109 LEU A N 1
ATOM 871 C CA . LEU A 1 109 ? 15.866 -10.794 3.787 1.00 64.44 109 LEU A CA 1
ATOM 872 C C . LEU A 1 109 ? 15.459 -12.258 4.060 1.00 64.44 109 LEU A C 1
ATOM 874 O O . LEU A 1 109 ? 15.644 -13.124 3.194 1.00 64.44 109 LEU A O 1
ATOM 878 N N . PRO A 1 110 ? 14.886 -12.565 5.241 1.00 59.56 110 PRO A N 1
ATOM 879 C CA . PRO A 1 110 ? 14.375 -13.893 5.562 1.00 59.56 110 PRO A CA 1
ATOM 880 C C . PRO A 1 110 ? 13.134 -14.194 4.714 1.00 59.56 110 PRO A C 1
ATOM 882 O O . PRO A 1 110 ? 11.999 -13.916 5.097 1.00 59.56 110 PRO A O 1
ATOM 885 N N . LEU A 1 111 ? 13.352 -14.755 3.529 1.00 63.25 111 LEU A N 1
ATOM 886 C CA . LEU A 1 111 ? 12.277 -15.042 2.593 1.00 63.25 111 LEU A CA 1
ATOM 887 C C . LEU A 1 111 ? 11.648 -16.412 2.847 1.00 63.25 111 LEU A C 1
ATOM 889 O O . LEU A 1 111 ? 12.332 -17.405 3.097 1.00 63.25 111 LEU A O 1
ATOM 893 N N . GLN A 1 112 ? 10.325 -16.473 2.717 1.00 63.78 112 GLN A N 1
ATOM 894 C CA . GLN A 1 112 ? 9.553 -17.713 2.790 1.00 63.78 112 GLN A CA 1
ATOM 895 C C . GLN A 1 112 ? 9.126 -18.152 1.381 1.00 63.78 112 GLN A C 1
ATOM 897 O O . GLN A 1 112 ? 9.085 -17.342 0.453 1.00 63.78 112 GLN A O 1
ATOM 902 N N . TYR A 1 113 ? 8.795 -19.438 1.220 1.00 59.75 113 TYR A N 1
ATOM 903 C CA . TYR A 1 113 ? 8.258 -20.014 -0.023 1.00 59.75 113 TYR A CA 1
ATOM 904 C C . TYR A 1 113 ? 9.092 -19.679 -1.279 1.00 59.75 113 TYR A C 1
ATOM 906 O O . TYR A 1 113 ? 8.712 -18.851 -2.109 1.00 59.75 113 TYR A O 1
ATOM 914 N N . ASP A 1 114 ? 10.242 -20.343 -1.430 1.00 66.56 114 ASP A N 1
ATOM 915 C CA . ASP A 1 114 ? 11.125 -20.238 -2.605 1.00 66.56 114 ASP A CA 1
ATOM 916 C C . ASP A 1 114 ? 11.617 -18.819 -2.936 1.00 66.56 114 ASP A C 1
ATOM 918 O O . ASP A 1 114 ? 11.875 -18.494 -4.099 1.00 66.56 114 ASP A O 1
ATOM 922 N N . ASN A 1 115 ? 11.793 -17.979 -1.918 1.00 71.44 115 ASN A N 1
ATOM 923 C CA . ASN A 1 115 ? 12.232 -16.589 -2.037 1.00 71.44 115 ASN A CA 1
ATOM 924 C C . ASN A 1 115 ? 11.245 -15.655 -2.754 1.00 71.44 115 ASN A C 1
ATOM 926 O O . ASN A 1 115 ? 11.655 -14.629 -3.289 1.00 71.44 115 ASN A O 1
ATOM 930 N N . LYS A 1 116 ? 9.956 -16.008 -2.801 1.00 82.00 116 LYS A N 1
ATOM 931 C CA . LYS A 1 116 ? 8.926 -15.211 -3.492 1.00 82.00 116 LYS A CA 1
ATOM 932 C C . LYS A 1 116 ? 8.080 -14.362 -2.559 1.00 82.00 116 LYS A C 1
ATOM 934 O O . LYS A 1 116 ? 7.367 -13.493 -3.050 1.00 82.00 116 LYS A O 1
ATOM 939 N N . ILE A 1 117 ? 8.104 -14.657 -1.261 1.00 85.56 117 ILE A N 1
ATOM 940 C CA . ILE A 1 117 ? 7.244 -14.001 -0.283 1.00 85.56 117 ILE A CA 1
ATOM 941 C C . ILE A 1 117 ? 8.097 -13.229 0.713 1.00 85.56 117 ILE A C 1
ATOM 943 O O . ILE A 1 117 ? 8.946 -13.819 1.387 1.00 85.56 117 ILE A O 1
ATOM 947 N N . SER A 1 118 ? 7.818 -11.932 0.822 1.00 83.62 118 SER A N 1
ATOM 948 C CA . SER A 1 118 ? 8.294 -11.079 1.908 1.00 83.62 118 SER A CA 1
ATOM 949 C C . SER A 1 118 ? 7.128 -10.757 2.831 1.00 83.62 118 SER A C 1
ATOM 951 O O . SER A 1 118 ? 6.024 -10.477 2.362 1.00 83.62 118 SER A O 1
ATOM 953 N N . VAL A 1 119 ? 7.364 -10.842 4.138 1.00 87.50 119 VAL A N 1
ATOM 954 C CA . VAL A 1 119 ? 6.364 -10.548 5.163 1.00 87.50 119 VAL A CA 1
ATOM 955 C C . VAL A 1 119 ? 6.956 -9.550 6.138 1.00 87.50 119 VAL A C 1
ATOM 957 O O . VAL A 1 119 ? 7.956 -9.858 6.785 1.00 87.50 119 VAL A O 1
ATOM 960 N N . THR A 1 120 ? 6.288 -8.416 6.289 1.00 88.19 120 THR A N 1
ATOM 961 C CA . THR A 1 120 ? 6.625 -7.391 7.278 1.00 88.19 120 THR A CA 1
ATOM 962 C C . THR A 1 120 ? 5.476 -7.284 8.271 1.00 88.19 120 THR A C 1
ATOM 964 O O . THR A 1 120 ? 4.309 -7.408 7.894 1.00 88.19 120 THR A O 1
ATOM 967 N N . GLN A 1 121 ? 5.784 -7.118 9.556 1.00 92.88 121 GLN A N 1
ATOM 968 C CA . GLN A 1 121 ? 4.769 -6.976 10.595 1.00 92.88 121 GLN A CA 1
ATOM 969 C C . GLN A 1 121 ? 5.163 -5.880 11.576 1.00 92.88 121 GLN A C 1
ATOM 971 O O . GLN A 1 121 ? 6.192 -5.981 12.239 1.00 92.88 121 GLN A O 1
ATOM 976 N N . GLU A 1 122 ? 4.316 -4.863 11.694 1.00 93.19 122 GLU A N 1
ATOM 977 C CA . GLU A 1 122 ? 4.599 -3.646 12.454 1.00 93.19 122 GLU A CA 1
ATOM 978 C C . GLU A 1 122 ? 3.352 -3.145 13.182 1.00 93.19 122 GLU A C 1
ATOM 980 O O . GLU A 1 122 ? 2.224 -3.511 12.852 1.00 93.19 122 GLU A O 1
ATOM 985 N N . VAL A 1 123 ? 3.54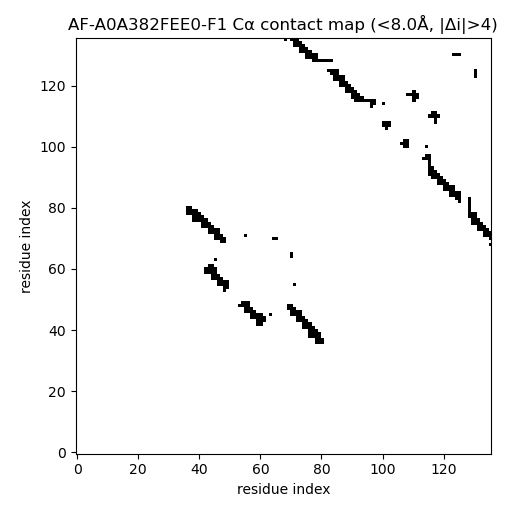9 -2.316 14.206 1.00 95.25 123 VAL A N 1
ATOM 986 C CA . VAL A 1 123 ? 2.460 -1.588 14.867 1.00 95.25 123 VAL A CA 1
ATOM 987 C C . VAL A 1 123 ? 2.494 -0.158 14.353 1.00 95.25 123 VAL A C 1
ATOM 989 O O . VAL A 1 123 ? 3.438 0.573 14.643 1.00 95.25 123 VAL A O 1
ATOM 992 N N . ILE A 1 124 ? 1.466 0.235 13.604 1.00 95.19 124 ILE A N 1
ATOM 993 C CA . ILE A 1 124 ? 1.391 1.547 12.959 1.00 95.19 124 ILE A CA 1
ATOM 994 C C . ILE A 1 124 ? 0.321 2.382 13.660 1.00 95.19 124 ILE A C 1
ATOM 996 O O . ILE A 1 124 ? -0.772 1.894 13.964 1.00 95.19 124 ILE A O 1
ATOM 1000 N N . LYS A 1 125 ? 0.647 3.643 13.952 1.00 95.69 125 LYS A N 1
ATOM 1001 C CA . LYS A 1 125 ? -0.302 4.613 14.508 1.00 95.69 125 LYS A CA 1
ATOM 1002 C C . LYS A 1 125 ? -1.273 5.075 13.430 1.00 95.69 125 LYS A C 1
ATOM 1004 O O . LYS A 1 125 ? -0.874 5.250 12.284 1.00 95.69 125 LYS A O 1
ATOM 1009 N N . LEU A 1 126 ? -2.528 5.289 13.806 1.00 95.25 126 LEU A N 1
ATOM 1010 C CA . LEU A 1 126 ? -3.514 5.846 12.892 1.00 95.25 126 LEU A CA 1
ATOM 1011 C C . LEU A 1 126 ? -3.409 7.369 12.897 1.00 95.25 126 LEU A C 1
ATOM 1013 O O . LEU A 1 126 ? -3.384 8.001 13.952 1.00 95.25 126 LEU A O 1
ATOM 1017 N N . GLU A 1 127 ? -3.433 7.959 11.711 1.00 96.00 127 GLU A N 1
ATOM 1018 C CA . GLU A 1 127 ? -3.571 9.396 11.512 1.00 96.00 127 GLU A CA 1
ATOM 1019 C C . GLU A 1 127 ? -4.971 9.667 10.966 1.00 96.00 127 GLU A C 1
ATOM 1021 O O . GLU A 1 127 ? -5.297 9.293 9.842 1.00 96.00 127 GLU A O 1
ATOM 1026 N N . ASN A 1 128 ? -5.847 10.262 11.784 1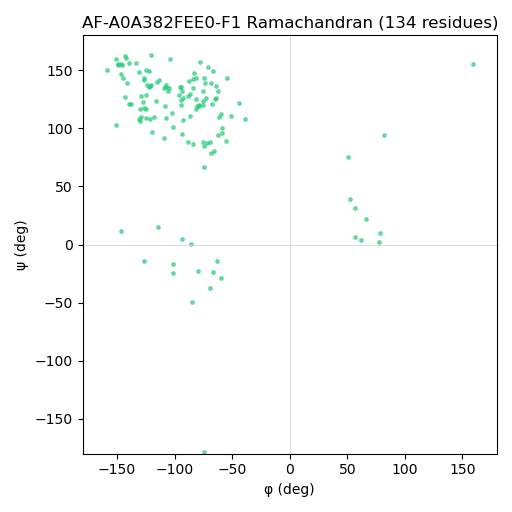.00 93.75 128 ASN A N 1
ATOM 1027 C CA . ASN A 1 128 ? -7.261 10.478 11.439 1.00 93.75 128 ASN A CA 1
ATOM 1028 C C . ASN A 1 128 ? -7.978 9.189 10.970 1.00 93.75 128 ASN A C 1
ATOM 1030 O O . ASN A 1 128 ? -8.772 9.194 10.030 1.00 93.75 128 ASN A O 1
ATOM 1034 N N . GLY A 1 129 ? -7.665 8.057 11.609 1.00 94.50 129 GLY A N 1
ATOM 1035 C CA . GLY A 1 129 ? -8.213 6.745 11.256 1.00 94.50 129 GLY A CA 1
ATOM 1036 C C . GLY A 1 129 ? -7.585 6.098 10.010 1.00 94.50 129 GLY A C 1
ATOM 1037 O O . GLY A 1 129 ? -8.006 5.010 9.619 1.00 94.50 129 GLY A O 1
ATOM 1038 N N . THR A 1 130 ? -6.589 6.734 9.385 1.00 97.19 130 THR A N 1
ATOM 1039 C CA . THR A 1 130 ? -5.827 6.168 8.266 1.00 97.19 130 THR A CA 1
ATOM 1040 C C . THR A 1 130 ? -4.545 5.521 8.766 1.00 97.19 130 THR A C 1
ATOM 1042 O O . THR A 1 130 ? -3.819 6.096 9.573 1.00 97.19 130 THR A O 1
ATOM 1045 N N . VAL A 1 131 ? -4.253 4.331 8.253 1.00 97.12 131 VAL A N 1
ATOM 1046 C CA . VAL A 1 131 ? -2.928 3.716 8.320 1.00 97.12 131 VAL A CA 1
ATOM 1047 C C . VAL A 1 131 ? -2.298 3.772 6.931 1.00 97.12 131 VAL A C 1
ATOM 1049 O O . VAL A 1 131 ? -2.980 3.517 5.937 1.00 97.12 131 VAL A O 1
ATOM 1052 N N . SER A 1 132 ? -1.015 4.111 6.853 1.00 96.38 132 SER A N 1
ATOM 1053 C CA . SER A 1 132 ? -0.286 4.222 5.591 1.00 96.38 132 SER A CA 1
ATOM 1054 C C . SER A 1 132 ? 1.123 3.650 5.706 1.00 96.38 132 SER A C 1
ATOM 1056 O O . SER A 1 132 ? 1.687 3.557 6.798 1.00 96.38 132 SER A O 1
ATOM 1058 N N . ASN A 1 133 ? 1.683 3.254 4.567 1.00 94.75 133 ASN A N 1
ATOM 1059 C CA . ASN A 1 133 ? 3.100 2.937 4.430 1.00 94.75 133 ASN A CA 1
ATOM 1060 C C . ASN A 1 133 ? 3.577 3.323 3.028 1.00 94.75 133 ASN A C 1
ATOM 1062 O O . ASN A 1 133 ? 2.783 3.378 2.085 1.00 94.75 133 ASN A O 1
ATOM 1066 N N . SER A 1 134 ? 4.873 3.581 2.888 1.00 92.81 134 SER A N 1
ATOM 1067 C CA . SER A 1 134 ? 5.499 3.911 1.613 1.00 92.81 134 SER A CA 1
ATOM 1068 C C . SER A 1 134 ? 6.919 3.380 1.535 1.00 92.81 134 SER A C 1
ATOM 1070 O O . SER A 1 134 ? 7.630 3.384 2.535 1.00 92.81 134 SER A O 1
ATOM 1072 N N . TRP A 1 135 ? 7.344 3.001 0.336 1.00 89.00 135 TRP A N 1
ATOM 1073 C CA . TRP A 1 135 ? 8.704 2.541 0.072 1.00 89.00 135 TRP A CA 1
ATOM 1074 C C . TRP A 1 135 ? 9.170 2.963 -1.316 1.00 89.00 135 TRP A C 1
ATOM 1076 O O . TRP A 1 135 ? 8.369 3.162 -2.235 1.00 89.00 135 TRP A O 1
ATOM 1086 N N . CYS A 1 136 ? 10.483 3.076 -1.437 1.00 85.56 136 CYS A N 1
ATOM 1087 C CA . CYS A 1 136 ? 11.253 3.222 -2.658 1.00 85.56 136 CYS A CA 1
ATOM 1088 C C . CYS A 1 136 ? 12.283 2.074 -2.625 1.00 85.56 136 CYS A C 1
ATOM 1090 O O . CYS A 1 136 ? 12.499 1.461 -3.685 1.00 85.56 136 CYS A O 1
#

Solvent-accessible surface area (backbone atoms only — not comparable to full-atom values): 9042 Å² total; per-residue (Å²): 140,83,87,84,83,86,82,85,91,82,90,80,92,78,90,77,92,75,91,82,78,89,77,80,76,74,74,74,80,77,67,72,68,68,80,77,71,39,76,76,48,76,51,38,31,42,22,40,58,38,94,86,72,76,45,65,54,71,41,82,47,96,70,88,79,93,49,84,99,44,47,34,39,36,39,43,37,34,41,59,59,93,62,66,56,47,81,46,75,50,76,48,74,51,98,54,65,60,95,74,68,54,50,98,87,66,48,72,58,91,53,42,80,80,57,22,33,45,75,50,76,49,78,46,62,41,59,96,37,28,40,70,55,71,53,112